Protein AF-A0A4Q9HY98-F1 (afdb_monomer)

Sequence (59 aa):
MATPTGRPIPLLCPSDQVGRCARCQQPCHRYGVGANPLCQTCRQAVETARQQQKTSPAT

Mean predicted aligned error: 10.21 Å

pLDDT: mean 79.62, std 14.58, range [40.78, 94.56]

Structure (mmCIF, N/CA/C/O backbone)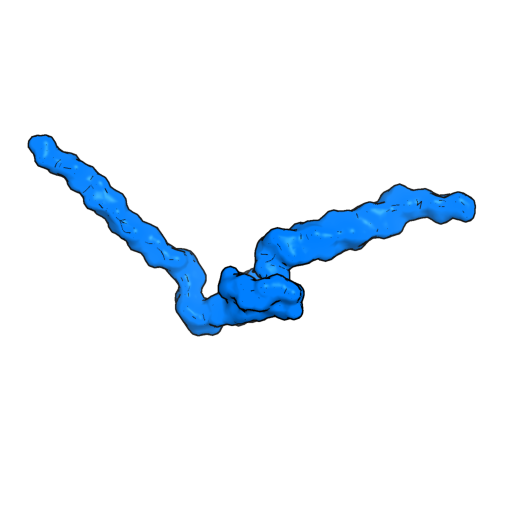:
data_AF-A0A4Q9HY98-F1
#
_entry.id   AF-A0A4Q9HY98-F1
#
loop_
_atom_site.group_PDB
_atom_site.id
_atom_site.type_symbol
_atom_site.label_atom_id
_atom_site.label_alt_id
_atom_site.label_comp_id
_atom_site.label_asym_id
_atom_site.label_entity_id
_atom_site.label_seq_id
_atom_site.pdbx_PDB_ins_code
_atom_site.Cartn_x
_atom_site.Cartn_y
_atom_site.Cartn_z
_atom_site.occupancy
_atom_site.B_iso_or_equiv
_atom_site.auth_seq_id
_atom_site.auth_comp_id
_atom_site.auth_asym_id
_atom_site.auth_atom_id
_atom_site.pdbx_PDB_model_num
ATOM 1 N N . MET A 1 1 ? 28.609 32.687 -5.034 1.00 40.78 1 MET A N 1
ATOM 2 C CA . MET A 1 1 ? 27.442 32.120 -4.325 1.00 40.78 1 MET A CA 1
ATOM 3 C C . MET A 1 1 ? 26.848 31.054 -5.234 1.00 40.78 1 MET A C 1
ATOM 5 O O . MET A 1 1 ? 26.423 31.415 -6.320 1.00 40.78 1 MET A O 1
ATOM 9 N N . ALA A 1 2 ? 26.914 29.768 -4.879 1.00 49.38 2 ALA A N 1
ATOM 10 C CA . ALA A 1 2 ? 26.340 28.687 -5.685 1.00 49.38 2 ALA A CA 1
ATOM 11 C C . ALA A 1 2 ? 25.324 27.926 -4.830 1.00 49.38 2 ALA A C 1
ATOM 13 O O . ALA A 1 2 ? 25.678 27.239 -3.876 1.00 49.38 2 ALA A O 1
ATOM 14 N N . THR A 1 3 ? 24.053 28.141 -5.139 1.00 59.00 3 THR A N 1
ATOM 15 C CA . THR A 1 3 ? 22.890 27.504 -4.527 1.00 59.00 3 THR A CA 1
ATOM 16 C C . THR A 1 3 ? 22.925 26.004 -4.841 1.00 59.00 3 THR A C 1
ATOM 18 O O . THR A 1 3 ? 23.046 25.655 -6.017 1.00 59.00 3 THR A O 1
ATOM 21 N N . PRO A 1 4 ? 22.819 25.086 -3.862 1.00 58.75 4 PRO A N 1
ATOM 22 C CA . PRO A 1 4 ? 22.645 23.679 -4.180 1.00 58.75 4 PRO A CA 1
ATOM 23 C C . PRO A 1 4 ? 21.244 23.495 -4.764 1.00 58.75 4 PRO A C 1
ATOM 25 O O . PRO A 1 4 ? 20.242 23.565 -4.054 1.00 58.75 4 PRO A O 1
ATOM 28 N N . THR A 1 5 ? 21.173 23.279 -6.076 1.00 60.97 5 THR A N 1
ATOM 29 C CA . THR A 1 5 ? 19.973 22.788 -6.756 1.00 60.97 5 THR A CA 1
ATOM 30 C C . THR A 1 5 ? 19.649 21.414 -6.181 1.00 60.97 5 THR A C 1
ATOM 32 O O . THR A 1 5 ? 20.180 20.396 -6.628 1.00 60.97 5 THR A O 1
ATOM 35 N N . GLY A 1 6 ? 18.816 21.387 -5.140 1.00 57.78 6 GLY A N 1
ATOM 36 C CA . GLY A 1 6 ? 18.221 20.164 -4.624 1.00 57.78 6 GLY A CA 1
ATOM 37 C C . GLY A 1 6 ? 17.463 19.505 -5.765 1.00 57.78 6 GLY A C 1
ATOM 38 O O . GLY A 1 6 ? 16.423 20.000 -6.194 1.00 57.78 6 GLY A O 1
ATOM 39 N N . ARG A 1 7 ? 18.027 18.429 -6.321 1.00 62.31 7 ARG A N 1
ATOM 40 C CA . ARG A 1 7 ? 17.349 17.628 -7.338 1.00 62.31 7 ARG A CA 1
ATOM 41 C C . ARG A 1 7 ? 16.006 17.176 -6.756 1.00 62.31 7 ARG A C 1
ATOM 43 O O . ARG A 1 7 ? 16.009 16.671 -5.631 1.00 62.31 7 ARG A O 1
ATOM 50 N N . PRO A 1 8 ? 14.882 17.330 -7.481 1.00 55.53 8 PRO A N 1
ATOM 51 C CA . PRO A 1 8 ? 13.629 16.739 -7.049 1.00 55.53 8 PRO A CA 1
ATOM 52 C C . PRO A 1 8 ? 13.873 15.238 -6.955 1.00 55.53 8 PRO A C 1
ATOM 54 O O . PRO A 1 8 ? 14.226 14.594 -7.942 1.00 55.53 8 PRO A O 1
ATOM 57 N N . ILE A 1 9 ? 13.788 14.712 -5.738 1.00 62.38 9 ILE A N 1
ATOM 58 C CA . ILE A 1 9 ? 13.915 13.284 -5.481 1.00 62.38 9 ILE A CA 1
ATOM 59 C C . ILE A 1 9 ? 12.783 12.648 -6.292 1.00 62.38 9 ILE A C 1
ATOM 61 O O . ILE A 1 9 ? 11.619 12.958 -6.013 1.00 62.38 9 ILE A O 1
ATOM 65 N N . PRO A 1 10 ? 13.078 11.848 -7.334 1.00 57.50 10 PRO A N 1
ATOM 66 C CA . PRO A 1 10 ? 12.027 11.168 -8.063 1.00 57.50 10 PRO A CA 1
ATOM 67 C C . PRO A 1 10 ? 11.259 10.353 -7.032 1.00 57.50 10 PRO A C 1
ATOM 69 O O . PRO A 1 10 ? 11.881 9.715 -6.179 1.00 57.50 10 PRO A O 1
ATOM 72 N N . LEU A 1 11 ? 9.928 10.430 -7.068 1.00 59.47 11 LEU A N 1
ATOM 73 C CA . LEU A 1 11 ? 9.062 9.586 -6.251 1.00 59.47 11 LEU A CA 1
ATOM 74 C C . LEU A 1 11 ? 9.640 8.165 -6.283 1.00 59.47 11 LEU A C 1
ATOM 76 O O . LEU A 1 11 ? 9.736 7.561 -7.346 1.00 59.47 11 LEU A O 1
ATOM 80 N N . LEU A 1 12 ? 10.109 7.683 -5.127 1.00 68.44 12 LEU A N 1
ATOM 81 C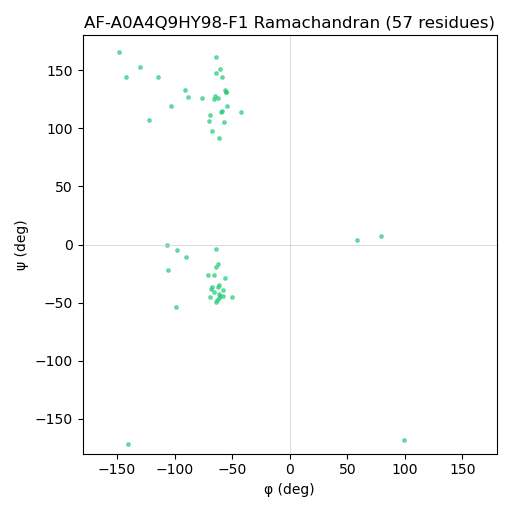 CA . LEU A 1 12 ? 11.005 6.522 -5.000 1.00 68.44 12 LEU A CA 1
ATOM 82 C C . LEU A 1 12 ? 10.366 5.201 -5.481 1.00 68.44 12 LEU A C 1
ATOM 84 O O . LEU A 1 12 ? 11.010 4.158 -5.483 1.00 68.44 12 LEU A O 1
ATOM 88 N N . CYS A 1 13 ? 9.091 5.238 -5.871 1.00 67.88 13 CYS A N 1
ATOM 89 C CA . CYS A 1 13 ? 8.355 4.118 -6.434 1.00 67.88 13 CYS A CA 1
ATOM 90 C C . CYS A 1 13 ? 8.235 4.304 -7.955 1.00 67.88 13 CYS A C 1
ATOM 92 O O . CYS A 1 13 ? 7.622 5.285 -8.387 1.00 67.88 13 CYS A O 1
ATOM 94 N N . PRO A 1 14 ? 8.770 3.383 -8.776 1.00 77.38 14 PRO A N 1
ATOM 95 C CA . PRO A 1 14 ? 8.563 3.423 -10.219 1.00 77.38 14 PRO A CA 1
ATOM 96 C C . PRO A 1 14 ? 7.064 3.355 -10.527 1.00 77.38 14 PRO A C 1
ATOM 98 O O . PRO A 1 14 ? 6.320 2.656 -9.842 1.00 77.38 14 PRO A O 1
ATOM 101 N N . SER A 1 15 ? 6.614 4.067 -11.563 1.00 78.56 15 SER A N 1
ATOM 102 C CA . SER A 1 15 ? 5.185 4.185 -11.895 1.00 78.56 15 SER A CA 1
ATOM 103 C C . SER A 1 15 ? 4.487 2.837 -12.100 1.00 78.56 15 SER A C 1
ATOM 105 O O . SER A 1 15 ? 3.307 2.720 -11.797 1.00 78.56 15 SER A O 1
ATOM 107 N N . ASP A 1 16 ? 5.221 1.815 -12.549 1.00 82.81 16 ASP A N 1
ATOM 108 C CA . ASP A 1 16 ? 4.733 0.436 -12.713 1.00 82.81 16 ASP A CA 1
ATOM 109 C C . ASP A 1 16 ? 4.367 -0.244 -11.376 1.00 82.81 16 ASP A C 1
ATOM 111 O O . ASP A 1 16 ? 3.489 -1.099 -11.301 1.00 82.81 16 ASP A O 1
ATOM 115 N N . GLN A 1 17 ? 4.985 0.198 -10.278 1.00 86.81 17 GLN A N 1
ATOM 116 C CA . GLN A 1 17 ? 4.707 -0.279 -8.920 1.00 86.81 17 GLN A CA 1
ATOM 117 C C . GLN A 1 17 ? 3.607 0.531 -8.221 1.00 86.81 17 GLN A C 1
ATOM 119 O O . GLN A 1 17 ? 3.102 0.137 -7.162 1.00 86.81 17 GLN A O 1
ATOM 124 N N . VAL A 1 18 ? 3.198 1.660 -8.808 1.00 86.81 18 VAL A N 1
ATOM 125 C CA . VAL A 1 18 ? 2.149 2.524 -8.270 1.00 86.81 18 VAL A CA 1
ATOM 126 C C . VAL A 1 18 ? 0.787 2.063 -8.782 1.00 86.81 18 VAL A C 1
ATOM 128 O O . VAL A 1 18 ? 0.537 1.947 -9.975 1.00 86.81 18 VAL A O 1
ATOM 131 N N . GLY A 1 19 ? -0.143 1.843 -7.861 1.00 91.31 19 GLY A N 1
ATOM 132 C CA . GLY A 1 19 ? -1.544 1.595 -8.175 1.00 91.31 19 GLY A CA 1
ATOM 133 C C . GLY A 1 19 ? -2.463 2.296 -7.184 1.00 91.31 19 GLY A C 1
ATOM 134 O O . GLY A 1 19 ? -2.027 3.097 -6.362 1.00 91.31 19 GLY A O 1
ATOM 135 N N . ARG A 1 20 ? -3.765 2.014 -7.260 1.00 92.88 20 ARG A N 1
ATOM 136 C CA . ARG A 1 20 ? -4.759 2.637 -6.373 1.00 92.88 20 ARG A CA 1
ATOM 137 C C . ARG A 1 20 ? -4.987 1.807 -5.118 1.00 92.88 20 ARG A C 1
ATOM 139 O O . ARG A 1 20 ? -5.246 0.609 -5.226 1.00 92.88 20 ARG A O 1
ATOM 146 N N . CYS A 1 21 ? -4.982 2.445 -3.952 1.00 93.69 21 CYS A N 1
ATOM 147 C CA . CYS A 1 21 ? -5.407 1.823 -2.699 1.00 93.69 21 CYS A CA 1
ATOM 148 C C . CYS A 1 21 ? -6.833 1.260 -2.828 1.00 93.69 21 CYS A C 1
ATOM 150 O O . CYS A 1 21 ? -7.743 1.971 -3.250 1.00 93.69 21 CYS A O 1
ATOM 152 N N . ALA A 1 22 ? -7.059 0.014 -2.413 1.00 93.81 22 ALA A N 1
ATOM 153 C CA . ALA A 1 22 ? -8.370 -0.635 -2.499 1.00 93.81 22 ALA A CA 1
ATOM 154 C C . ALA A 1 22 ? -9.456 0.045 -1.640 1.00 93.81 22 ALA A C 1
ATOM 156 O O . ALA A 1 22 ? -10.640 -0.143 -1.893 1.00 93.81 22 ALA A O 1
ATOM 157 N N . ARG A 1 23 ? -9.062 0.847 -0.637 1.00 94.56 23 ARG A N 1
ATOM 158 C CA . ARG A 1 23 ? -9.984 1.535 0.280 1.00 94.56 23 ARG A CA 1
ATOM 159 C C . ARG A 1 23 ? -10.230 2.996 -0.092 1.00 94.56 23 ARG A C 1
ATOM 161 O O . ARG A 1 23 ? -11.375 3.402 -0.225 1.00 94.56 23 ARG A O 1
ATOM 168 N N . CYS A 1 24 ? -9.169 3.789 -0.240 1.00 94.25 24 CYS A N 1
ATOM 169 C CA . CYS A 1 24 ? -9.275 5.236 -0.480 1.00 94.25 24 CYS A CA 1
ATOM 170 C C . CYS A 1 24 ? -8.935 5.661 -1.916 1.00 94.25 24 CYS A C 1
ATOM 172 O O . CYS A 1 24 ? -8.955 6.850 -2.217 1.00 94.25 24 CYS A O 1
ATOM 174 N N . GLN A 1 25 ? -8.572 4.714 -2.789 1.00 93.06 25 GLN A N 1
ATOM 175 C CA . GLN A 1 25 ? -8.170 4.934 -4.185 1.00 93.06 25 GLN A CA 1
ATOM 176 C C . GLN A 1 25 ? -6.966 5.861 -4.417 1.00 93.06 25 GLN A C 1
ATOM 178 O O . GLN A 1 25 ? -6.598 6.095 -5.567 1.00 93.06 25 GLN A O 1
ATOM 183 N N . GLN A 1 26 ? -6.311 6.339 -3.356 1.00 89.50 26 GLN A N 1
ATOM 184 C CA . GLN A 1 26 ? -5.097 7.146 -3.459 1.00 89.50 26 GLN A CA 1
ATOM 185 C C . GLN A 1 26 ? -3.944 6.350 -4.089 1.00 89.50 26 GLN A C 1
ATOM 187 O O . GLN A 1 26 ? -3.867 5.131 -3.876 1.00 89.50 26 GLN A O 1
ATOM 192 N N . PRO A 1 27 ? -3.051 7.018 -4.842 1.00 88.62 27 PRO A N 1
ATOM 193 C CA . PRO A 1 27 ? -1.872 6.383 -5.410 1.00 88.62 27 PRO A CA 1
ATOM 194 C C . PRO A 1 27 ? -0.964 5.865 -4.291 1.00 88.62 27 PRO A C 1
ATOM 196 O O . PRO A 1 27 ? -0.591 6.595 -3.374 1.00 88.62 27 PRO A O 1
ATOM 199 N N . CYS A 1 28 ? -0.625 4.583 -4.353 1.00 89.94 28 CYS A N 1
ATOM 200 C CA . CYS A 1 28 ? 0.266 3.927 -3.408 1.00 89.94 28 CYS A CA 1
ATOM 201 C C . CYS A 1 28 ? 1.058 2.811 -4.090 1.00 89.94 28 CYS A C 1
ATOM 203 O O . CYS A 1 28 ? 0.711 2.364 -5.182 1.00 89.94 28 CYS A O 1
ATOM 205 N N . HIS A 1 29 ? 2.105 2.332 -3.423 1.00 88.25 29 HIS A N 1
ATOM 206 C CA . HIS A 1 29 ? 2.878 1.179 -3.875 1.00 88.25 29 HIS A CA 1
ATOM 207 C C . HIS A 1 29 ? 2.011 -0.093 -3.798 1.00 88.25 29 HIS A C 1
ATOM 209 O O . HIS A 1 29 ? 1.833 -0.679 -2.728 1.00 88.25 29 HIS A O 1
ATOM 215 N N . ARG A 1 30 ? 1.425 -0.490 -4.932 1.00 89.31 30 ARG A N 1
ATOM 216 C CA . ARG A 1 30 ? 0.447 -1.585 -5.043 1.00 89.31 30 ARG A CA 1
ATOM 217 C C . ARG A 1 30 ? 1.027 -2.848 -5.674 1.00 89.31 30 ARG A C 1
ATOM 219 O O . ARG A 1 30 ? 0.476 -3.924 -5.450 1.00 89.31 30 ARG A O 1
ATOM 226 N N . TYR A 1 31 ? 2.114 -2.736 -6.429 1.00 87.94 31 TYR A N 1
ATOM 227 C CA . TYR A 1 31 ? 2.748 -3.858 -7.127 1.00 87.94 31 TYR A CA 1
ATOM 228 C C . TYR A 1 31 ? 4.249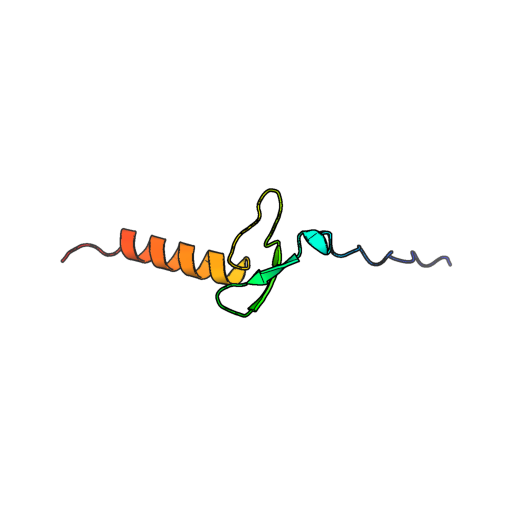 -3.880 -6.845 1.00 87.94 31 TYR A C 1
ATOM 230 O O . TYR A 1 31 ? 4.815 -2.833 -6.571 1.00 87.94 31 TYR A O 1
ATOM 238 N N . GLY A 1 32 ? 4.889 -5.050 -6.904 1.00 86.44 32 GLY A N 1
ATOM 239 C CA . GLY A 1 32 ? 6.315 -5.210 -6.598 1.00 86.44 32 GLY A CA 1
ATOM 240 C C . GLY A 1 32 ? 6.606 -5.726 -5.184 1.00 86.44 32 GLY A C 1
ATOM 241 O O . GLY A 1 32 ? 5.734 -6.237 -4.479 1.00 86.44 32 GLY A O 1
ATOM 242 N N . VAL A 1 33 ? 7.874 -5.646 -4.780 1.00 84.00 33 VAL A N 1
ATOM 243 C CA . VAL A 1 33 ? 8.342 -6.164 -3.486 1.00 84.00 33 VAL A CA 1
ATOM 244 C C . VAL A 1 33 ? 7.926 -5.212 -2.367 1.00 84.00 33 VAL A C 1
ATOM 246 O O . VAL A 1 33 ? 8.231 -4.025 -2.406 1.00 84.00 33 VAL A O 1
ATOM 249 N N . GLY A 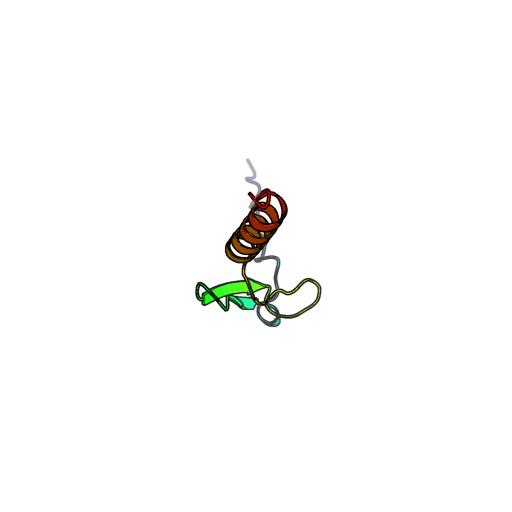1 34 ? 7.243 -5.740 -1.349 1.00 82.62 34 GLY A N 1
ATOM 250 C CA . GLY A 1 34 ? 6.697 -4.928 -0.254 1.00 82.62 34 GLY A CA 1
ATOM 251 C C . GLY A 1 34 ? 5.387 -4.213 -0.602 1.00 82.62 34 GLY A C 1
ATOM 252 O O . GLY A 1 34 ? 4.891 -3.418 0.198 1.00 82.62 34 GLY A O 1
ATOM 253 N N . ALA A 1 35 ? 4.807 -4.516 -1.765 1.00 86.00 35 ALA A N 1
ATOM 254 C CA . ALA A 1 35 ? 3.521 -3.997 -2.186 1.00 86.00 35 ALA A CA 1
ATOM 255 C C . ALA A 1 35 ? 2.374 -4.382 -1.247 1.00 86.00 35 ALA A C 1
ATOM 257 O O . ALA A 1 35 ? 2.374 -5.440 -0.611 1.00 86.00 35 ALA A O 1
ATOM 258 N N . ASN A 1 36 ? 1.356 -3.524 -1.191 1.00 87.69 36 ASN A N 1
ATOM 259 C CA . ASN A 1 36 ? 0.163 -3.777 -0.399 1.00 87.69 36 ASN A CA 1
ATOM 260 C C . ASN A 1 36 ? -1.098 -3.286 -1.134 1.00 87.69 36 ASN A C 1
ATOM 262 O O . ASN A 1 36 ? -1.061 -2.236 -1.780 1.00 87.69 36 ASN A O 1
ATOM 266 N N . PRO A 1 37 ? -2.242 -3.991 -1.023 1.00 90.62 37 PRO A N 1
ATOM 267 C CA . PRO A 1 37 ? -3.517 -3.500 -1.553 1.00 90.62 37 PRO A CA 1
ATOM 268 C C . PRO A 1 37 ? -3.994 -2.196 -0.894 1.00 90.62 37 PRO A C 1
ATOM 270 O O . PRO A 1 37 ? -4.870 -1.520 -1.437 1.00 90.62 37 PRO A O 1
ATOM 273 N N . LEU A 1 38 ? -3.448 -1.834 0.270 1.00 93.00 38 LEU A N 1
ATOM 274 C CA . LEU A 1 38 ? -3.765 -0.615 1.003 1.00 93.00 38 LEU A CA 1
ATOM 275 C C . LEU A 1 38 ? -2.560 0.328 1.066 1.00 93.00 38 LEU A C 1
ATOM 277 O O . LEU A 1 38 ? -1.425 -0.103 1.255 1.00 93.00 38 LEU A O 1
ATOM 281 N N . CYS A 1 39 ? -2.815 1.638 1.002 1.00 91.19 39 CYS A N 1
ATOM 282 C CA . CYS A 1 39 ? -1.797 2.634 1.335 1.00 91.19 39 CYS A CA 1
ATOM 283 C C . CYS A 1 39 ? -1.397 2.533 2.818 1.00 91.19 39 CYS A C 1
ATOM 285 O O . CYS A 1 39 ? -2.155 2.001 3.632 1.00 91.19 39 CYS A O 1
ATOM 287 N N . GLN A 1 40 ? -0.240 3.094 3.185 1.00 89.19 40 GLN A N 1
ATOM 288 C CA . GLN A 1 40 ? 0.291 3.046 4.554 1.00 89.19 40 GLN A CA 1
ATOM 289 C C . GLN A 1 40 ? -0.743 3.467 5.609 1.00 89.19 40 GLN A C 1
ATOM 291 O O . GLN A 1 40 ? -0.936 2.753 6.587 1.00 89.19 40 GLN A O 1
ATOM 296 N N . THR A 1 41 ? -1.476 4.556 5.375 1.00 91.69 41 THR A N 1
ATOM 297 C CA . THR A 1 41 ? -2.516 5.043 6.294 1.00 91.69 41 THR A CA 1
ATOM 298 C C . THR A 1 41 ? -3.660 4.044 6.459 1.00 91.69 41 THR A C 1
ATOM 300 O O . THR A 1 41 ? -4.071 3.731 7.574 1.00 91.69 41 THR A O 1
ATOM 303 N N . CYS A 1 42 ? -4.177 3.505 5.349 1.00 93.88 42 CYS A N 1
ATOM 304 C CA . CYS A 1 42 ? -5.267 2.531 5.394 1.00 93.88 42 CYS A CA 1
ATOM 305 C C . CYS A 1 42 ? -4.816 1.213 6.030 1.00 93.88 42 CYS A C 1
ATOM 307 O O . CYS A 1 42 ? -5.590 0.597 6.759 1.00 93.88 42 CYS A O 1
ATOM 309 N N . ARG A 1 43 ? -3.574 0.795 5.769 1.00 92.88 43 ARG A N 1
ATOM 310 C CA . ARG A 1 43 ? -2.964 -0.386 6.372 1.00 92.88 43 ARG A CA 1
ATOM 311 C C . ARG A 1 43 ? -2.819 -0.218 7.883 1.00 92.88 43 ARG A C 1
ATOM 313 O O . ARG A 1 43 ? -3.282 -1.088 8.612 1.00 92.88 43 ARG A O 1
ATOM 320 N N . GLN A 1 44 ? -2.268 0.904 8.345 1.00 93.12 44 GLN A N 1
ATOM 321 C CA . GLN A 1 44 ? -2.142 1.200 9.774 1.00 93.12 44 GLN A CA 1
ATOM 322 C C . GLN A 1 44 ? -3.503 1.200 10.465 1.00 93.12 44 GLN A C 1
ATOM 324 O O . GLN A 1 44 ? -3.652 0.561 11.497 1.00 93.12 44 GLN A O 1
ATOM 329 N N . ALA A 1 45 ? -4.526 1.814 9.863 1.00 93.00 45 ALA A N 1
ATOM 330 C CA . ALA A 1 45 ? -5.876 1.794 10.423 1.00 93.00 45 ALA A CA 1
ATOM 331 C C . ALA A 1 45 ? -6.421 0.363 10.606 1.00 93.00 45 ALA A C 1
ATOM 333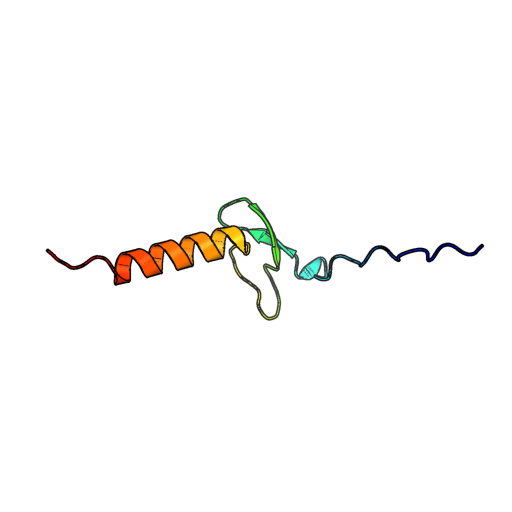 O O . ALA A 1 45 ? -7.071 0.070 11.608 1.00 93.00 45 ALA A O 1
ATOM 334 N N . VAL A 1 46 ? -6.144 -0.540 9.657 1.00 93.12 46 VAL A N 1
ATOM 335 C CA . VAL A 1 46 ? -6.522 -1.959 9.768 1.00 93.12 46 VAL A CA 1
ATOM 336 C C . VAL A 1 46 ? -5.704 -2.665 10.849 1.00 93.12 46 VAL A C 1
ATOM 338 O O . VAL A 1 46 ? -6.275 -3.396 11.653 1.00 93.12 46 VAL A O 1
ATOM 341 N N . GLU A 1 47 ? -4.390 -2.450 10.903 1.00 92.38 47 GLU A N 1
ATOM 342 C CA . GLU A 1 47 ? -3.518 -3.032 11.932 1.00 92.38 47 GLU A CA 1
ATOM 343 C C . GLU A 1 47 ? -3.940 -2.578 13.341 1.00 92.38 47 GLU A C 1
ATOM 345 O O . GLU A 1 47 ? -4.103 -3.418 14.226 1.00 92.38 47 GLU A O 1
ATOM 350 N N . THR A 1 48 ? -4.238 -1.290 13.535 1.00 91.25 48 THR A N 1
ATOM 351 C CA . THR A 1 48 ? -4.758 -0.746 14.798 1.00 91.25 48 THR A CA 1
ATOM 352 C C . THR A 1 48 ? -6.100 -1.371 15.175 1.00 91.25 48 THR A C 1
ATOM 354 O O . THR A 1 48 ? -6.264 -1.814 16.311 1.00 91.25 48 THR A O 1
ATOM 357 N N . ALA A 1 49 ? -7.046 -1.478 14.236 1.00 89.38 49 ALA A N 1
ATOM 358 C CA . ALA A 1 49 ? -8.342 -2.105 14.500 1.00 89.38 49 ALA A CA 1
ATOM 359 C C . ALA A 1 49 ? -8.209 -3.593 14.874 1.00 89.38 49 ALA A C 1
ATOM 361 O O . ALA A 1 49 ? -8.943 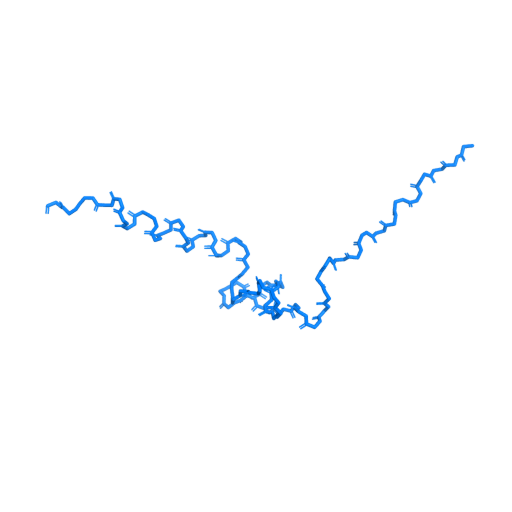-4.089 15.729 1.00 89.38 49 ALA A O 1
ATOM 362 N N . ARG A 1 50 ? -7.264 -4.323 14.264 1.00 88.75 50 ARG A N 1
ATOM 363 C CA . ARG A 1 50 ? -6.963 -5.721 14.628 1.00 88.75 50 ARG A CA 1
ATOM 364 C C . ARG A 1 50 ? -6.329 -5.821 16.014 1.00 88.75 50 ARG A C 1
ATOM 366 O O . ARG A 1 50 ? -6.654 -6.736 16.765 1.00 88.75 50 ARG A O 1
ATOM 373 N N . GLN A 1 51 ? -5.455 -4.881 16.365 1.00 86.06 51 GLN A N 1
ATOM 374 C CA . GLN A 1 51 ? -4.812 -4.848 17.675 1.00 86.06 51 GLN A CA 1
ATOM 375 C C . GLN A 1 51 ? -5.820 -4.575 18.799 1.00 86.06 51 GLN A C 1
ATOM 377 O O . GLN A 1 51 ? -5.762 -5.250 19.823 1.00 86.06 51 GLN A O 1
ATOM 382 N N . GLN A 1 52 ? -6.770 -3.658 18.577 1.00 82.62 52 GLN A N 1
ATOM 383 C CA . GLN A 1 52 ? -7.845 -3.346 19.528 1.00 82.62 52 GLN A CA 1
ATOM 384 C C . GLN A 1 52 ? -8.740 -4.558 19.811 1.00 82.62 52 GLN A C 1
ATOM 386 O O . GLN A 1 52 ? -9.029 -4.839 20.970 1.00 82.62 52 GLN A O 1
ATOM 391 N N . GLN A 1 53 ? -9.101 -5.327 18.776 1.00 80.19 53 GLN A N 1
ATOM 392 C CA . GLN A 1 53 ? -9.879 -6.564 18.933 1.00 80.19 53 GLN A CA 1
ATOM 393 C C . GLN A 1 53 ? -9.154 -7.609 19.786 1.00 80.19 53 GLN A C 1
ATOM 395 O O . GLN A 1 53 ? -9.788 -8.334 20.543 1.00 80.19 53 GLN A O 1
ATOM 400 N N . LYS A 1 54 ? -7.821 -7.678 19.696 1.00 72.12 54 LYS A N 1
ATOM 401 C CA . LYS A 1 54 ? -7.025 -8.598 20.518 1.00 72.12 54 LYS A CA 1
ATOM 402 C C . LYS A 1 54 ? -6.987 -8.182 21.994 1.00 72.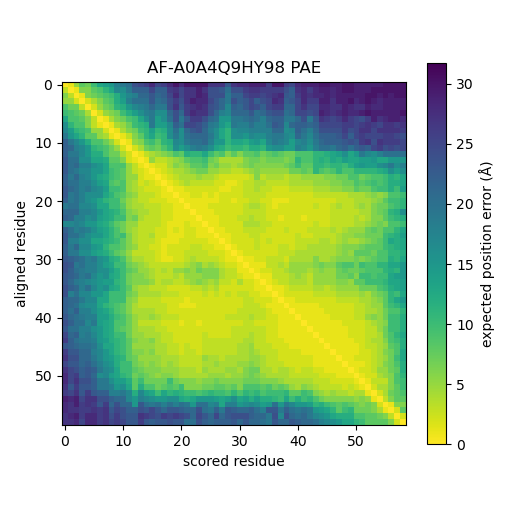12 54 LYS A C 1
ATOM 404 O O . LYS A 1 54 ? -6.762 -9.025 22.854 1.00 72.12 54 LYS A O 1
ATOM 409 N N . THR A 1 55 ? -7.160 -6.894 22.281 1.00 69.31 55 THR A N 1
ATOM 410 C CA . THR A 1 55 ? -7.100 -6.335 23.639 1.00 69.31 55 THR A CA 1
ATOM 411 C C . THR A 1 55 ? -8.463 -6.135 24.291 1.00 69.31 55 THR A C 1
ATOM 413 O O . THR A 1 55 ? -8.494 -5.758 25.455 1.00 69.31 55 THR A O 1
ATOM 416 N N . SER A 1 56 ? -9.575 -6.372 23.590 1.00 58.44 56 SER A N 1
ATOM 417 C CA . SER A 1 56 ? -10.894 -6.405 24.225 1.00 58.44 56 SER A CA 1
ATOM 418 C C . SER A 1 56 ? -10.979 -7.647 25.123 1.00 58.44 56 SER A C 1
ATOM 420 O O . SER A 1 56 ? -10.981 -8.759 24.589 1.00 58.44 56 SER A O 1
ATOM 422 N N . PRO A 1 57 ? -11.026 -7.507 26.464 1.00 61.31 57 PRO A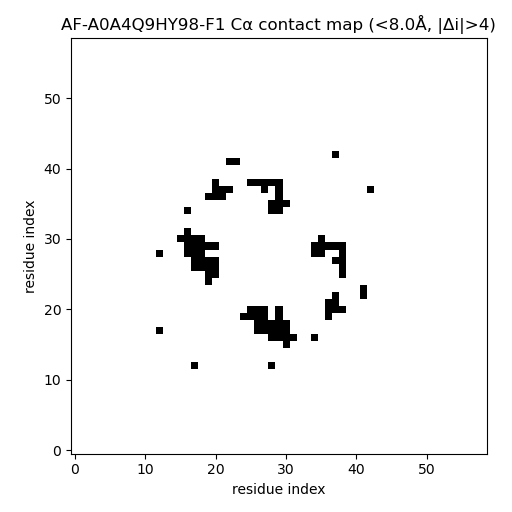 N 1
ATOM 423 C CA . PRO A 1 57 ? -11.309 -8.645 27.321 1.00 61.31 57 PRO A CA 1
ATOM 424 C C . PRO A 1 57 ? -12.745 -9.088 27.034 1.00 61.31 57 PRO A C 1
ATOM 426 O O . PRO A 1 57 ? -13.670 -8.274 27.076 1.00 61.31 57 PRO A O 1
ATOM 429 N N . ALA A 1 58 ? -12.926 -10.366 26.700 1.00 62.09 58 ALA A N 1
ATOM 430 C CA . ALA A 1 58 ? -14.239 -10.989 26.773 1.00 62.09 58 ALA A CA 1
ATOM 431 C C . ALA A 1 58 ? -14.759 -10.770 28.203 1.00 62.09 58 ALA A C 1
ATOM 433 O O . ALA A 1 58 ? -14.073 -11.131 29.161 1.00 62.09 58 ALA A O 1
ATOM 434 N N . THR A 1 59 ? -15.886 -10.068 28.321 1.00 55.72 59 THR A N 1
ATOM 435 C CA . THR A 1 59 ? -16.611 -9.889 29.587 1.00 55.72 59 THR A CA 1
ATOM 436 C C . THR A 1 59 ? -17.292 -11.191 29.970 1.00 55.72 59 THR A C 1
ATOM 438 O O . THR A 1 59 ? -17.780 -11.873 29.039 1.00 55.72 59 THR A O 1
#

Foldseek 3Di:
DDDPPPDPPPPPDDPVQWFAQPPPGDTARQDDDPHDSHHPVVVVVVVVVVVVVVPPPDD

Organism: Streptomyces kasugaensis (NCBI:txid1946)

Nearest PDB structures (foldseek):
  6th6-assembly1_Ar  TM=6.598E-01  e=2.181E+00  Thermococcus kodakarensis KOD1
  6tmf-assembly1_Q  TM=6.582E-01  e=3.600E+00  Thermococcus celer Vu 13 = JCM 8558
  7z3n-assembly1_Sd  TM=6.278E-01  e=4.154E+00  Thermochaetoides thermophila DSM 1495
  6g5h-assembly1_d  TM=5.445E-01  e=9.807E+00  Homo sapiens
  6g53-assembly1_d  TM=5.465E-01  e=9.807E+00  Homo sapiens

Solvent-accessible surface area (backbone atoms only — not comparable to full-atom values): 3767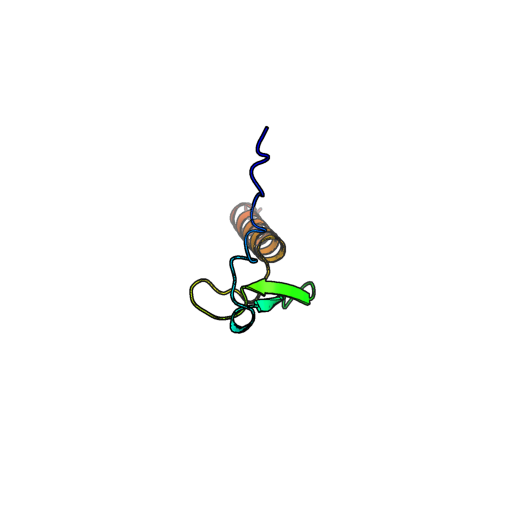 Å² total; per-residue (Å²): 139,83,80,82,78,76,70,81,74,68,72,91,63,58,72,87,25,46,35,60,15,77,83,80,55,48,84,24,57,41,40,72,91,90,39,34,66,43,33,72,70,58,42,49,54,52,54,52,55,54,52,51,62,74,67,55,74,85,126

Radius of gyration: 17.99 Å; Cα contacts (8 Å, |Δi|>4): 50; chains: 1; bounding box: 44×43×42 Å

Secondary structure (DSSP, 8-state):
-----------SS-GGGEEE-TTT--EEE-SSTT--SS-HHHHHHHHHHHHHHHH----